Protein AF-A0AA92BHH7-F1 (afdb_monomer_lite)

pLDDT: mean 92.88, std 6.95, range [66.19, 98.38]

Structure (mmCIF, N/CA/C/O backbone):
data_AF-A0AA92BHH7-F1
#
_entry.id   AF-A0AA92BHH7-F1
#
loop_
_atom_site.group_PDB
_atom_site.id
_atom_site.type_symbol
_atom_site.label_atom_id
_atom_site.label_alt_id
_atom_site.label_comp_id
_atom_site.label_asym_id
_atom_site.label_entity_id
_atom_site.label_seq_id
_atom_site.pdbx_PDB_ins_code
_atom_site.Cartn_x
_atom_site.Cartn_y
_atom_site.Cartn_z
_atom_site.occupancy
_atom_site.B_iso_or_equiv
_atom_site.auth_seq_id
_atom_site.auth_comp_id
_atom_site.auth_asym_id
_atom_site.auth_atom_id
_atom_site.pdbx_PDB_model_num
ATOM 1 N N . PRO A 1 1 ? 44.926 0.965 6.644 1.00 66.19 1 PRO A N 1
ATOM 2 C CA . PRO A 1 1 ? 43.561 1.319 7.113 1.00 66.19 1 PRO A CA 1
ATOM 3 C C . PRO A 1 1 ? 42.561 0.205 6.761 1.00 66.19 1 PRO A C 1
ATOM 5 O O . PRO A 1 1 ? 42.552 -0.236 5.619 1.00 66.19 1 PRO A O 1
ATOM 8 N N . ASN A 1 2 ? 41.772 -0.275 7.729 1.00 71.25 2 ASN A N 1
ATOM 9 C CA . ASN A 1 2 ? 40.767 -1.331 7.536 1.00 71.25 2 ASN A CA 1
ATOM 10 C C . ASN A 1 2 ? 39.358 -0.734 7.740 1.00 71.25 2 ASN A C 1
ATOM 12 O O . ASN A 1 2 ? 38.860 -0.738 8.870 1.00 71.25 2 ASN A O 1
ATOM 16 N N . PRO A 1 3 ? 38.761 -0.102 6.712 1.00 77.62 3 PRO A N 1
ATOM 17 C CA . PRO A 1 3 ? 37.487 0.590 6.863 1.00 77.62 3 PRO A CA 1
ATOM 18 C C . PRO A 1 3 ? 36.362 -0.414 7.133 1.00 77.62 3 PRO A C 1
ATOM 20 O O . PRO A 1 3 ? 36.215 -1.409 6.426 1.00 77.62 3 PRO A O 1
ATOM 23 N N . ARG A 1 4 ? 35.550 -0.147 8.161 1.00 78.31 4 ARG A N 1
ATOM 24 C CA . ARG A 1 4 ? 34.331 -0.916 8.431 1.00 78.31 4 ARG A CA 1
ATOM 25 C C . ARG A 1 4 ? 33.158 -0.264 7.698 1.00 78.31 4 ARG A C 1
ATOM 27 O O . ARG A 1 4 ? 33.001 0.950 7.816 1.00 78.31 4 ARG A O 1
ATOM 34 N N . PRO A 1 5 ? 32.337 -1.027 6.963 1.00 72.31 5 PRO A N 1
ATOM 35 C CA . PRO A 1 5 ? 31.185 -0.466 6.271 1.00 72.31 5 PRO A CA 1
ATOM 36 C C . PRO A 1 5 ? 30.195 0.136 7.278 1.00 72.31 5 PRO A C 1
ATOM 38 O O . PRO A 1 5 ? 29.743 -0.542 8.196 1.00 72.31 5 PRO A O 1
ATOM 41 N N . THR A 1 6 ? 29.839 1.406 7.085 1.00 78.38 6 THR A N 1
ATOM 42 C CA . THR A 1 6 ? 28.863 2.153 7.897 1.00 78.38 6 THR A CA 1
ATOM 43 C C . THR A 1 6 ? 27.536 2.312 7.156 1.00 78.38 6 THR A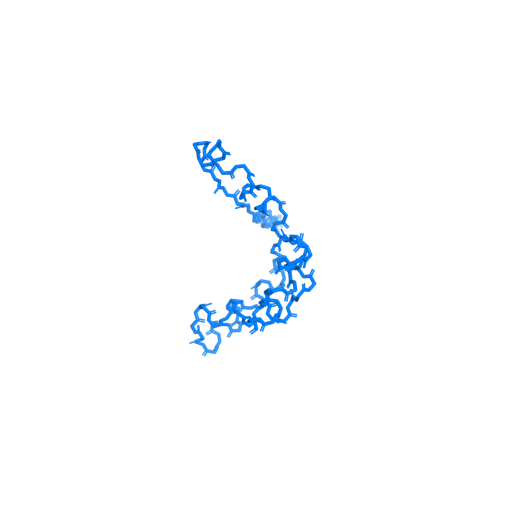 C 1
ATOM 45 O O . THR A 1 6 ? 26.974 3.408 7.119 1.00 78.38 6 THR A O 1
ATOM 48 N N . ARG A 1 7 ? 27.037 1.258 6.491 1.00 76.19 7 ARG A N 1
ATOM 49 C CA . ARG A 1 7 ? 25.743 1.388 5.804 1.00 76.19 7 ARG A CA 1
ATOM 50 C C . ARG A 1 7 ? 24.625 1.560 6.830 1.00 76.19 7 ARG A C 1
ATOM 52 O O . ARG A 1 7 ? 24.631 0.908 7.874 1.00 76.19 7 ARG A O 1
ATOM 59 N N . SER A 1 8 ? 23.648 2.392 6.494 1.00 76.94 8 SER A N 1
ATOM 60 C CA . SER A 1 8 ? 22.383 2.462 7.220 1.00 76.94 8 SER A CA 1
ATOM 61 C C . SER A 1 8 ? 21.715 1.087 7.265 1.00 76.94 8 SER A C 1
ATOM 63 O O . SER A 1 8 ? 21.837 0.297 6.322 1.00 76.94 8 SER A O 1
ATOM 65 N N . LEU A 1 9 ? 20.999 0.812 8.357 1.00 79.69 9 LEU A N 1
ATOM 66 C CA . LEU A 1 9 ? 20.180 -0.392 8.492 1.00 79.69 9 LEU A CA 1
ATOM 67 C C . LEU A 1 9 ? 19.191 -0.521 7.324 1.00 79.69 9 LEU A C 1
ATOM 69 O O . LEU A 1 9 ? 18.871 0.460 6.651 1.00 79.69 9 LEU A O 1
ATOM 73 N N . ALA A 1 10 ? 18.703 -1.743 7.099 1.00 80.75 10 ALA A N 1
ATOM 74 C CA . ALA A 1 10 ? 17.660 -1.985 6.112 1.00 80.75 10 ALA A CA 1
ATOM 75 C C . ALA A 1 10 ? 16.451 -1.073 6.376 1.00 80.75 10 ALA A C 1
ATOM 77 O O . ALA A 1 10 ? 15.996 -0.941 7.515 1.00 80.75 10 ALA A O 1
ATOM 78 N N . SER A 1 11 ? 15.948 -0.438 5.318 1.00 80.62 11 SER A N 1
ATOM 79 C CA . SER A 1 11 ? 14.805 0.462 5.407 1.00 80.62 11 SER A CA 1
ATOM 80 C C . SER A 1 11 ? 13.564 -0.300 5.861 1.00 80.62 11 SER A C 1
ATOM 82 O O . SER A 1 11 ? 13.195 -1.309 5.261 1.00 80.62 11 SER A O 1
ATOM 84 N N . LYS A 1 12 ? 12.903 0.213 6.900 1.00 82.62 12 LYS A N 1
ATOM 85 C CA . LYS A 1 12 ? 11.586 -0.244 7.337 1.00 82.62 12 LYS A CA 1
ATOM 86 C C . LYS A 1 12 ? 10.567 0.840 7.021 1.00 82.62 12 LYS A C 1
ATOM 88 O O . LYS A 1 12 ? 10.679 1.950 7.535 1.00 82.62 12 LYS A O 1
ATOM 93 N N . LEU A 1 13 ? 9.577 0.511 6.196 1.00 87.94 13 LEU A N 1
ATOM 94 C CA . LEU A 1 13 ? 8.424 1.376 5.982 1.00 87.94 13 LEU A CA 1
ATOM 95 C C . LEU A 1 13 ? 7.413 1.157 7.112 1.00 87.94 13 LEU A C 1
ATOM 97 O O . LEU A 1 13 ? 7.247 0.045 7.613 1.00 87.94 13 LEU A O 1
ATOM 101 N N . SER A 1 14 ? 6.784 2.225 7.585 1.00 91.31 14 SER A N 1
ATOM 102 C CA . SER A 1 14 ? 5.772 2.158 8.639 1.00 91.31 14 SER A CA 1
ATOM 103 C C . SER A 1 14 ? 4.692 3.191 8.372 1.00 91.31 14 SER A C 1
ATOM 105 O O . SER A 1 14 ? 4.993 4.305 7.945 1.00 91.31 14 SER A O 1
ATOM 107 N N . ILE A 1 15 ? 3.440 2.818 8.630 1.00 94.81 15 ILE A N 1
ATOM 108 C CA . ILE A 1 15 ? 2.299 3.728 8.547 1.00 94.81 15 ILE A CA 1
ATOM 109 C C . ILE A 1 15 ? 2.046 4.282 9.947 1.00 94.81 15 ILE A C 1
ATOM 111 O O . ILE A 1 15 ? 1.817 3.527 10.890 1.00 94.81 15 ILE A O 1
ATOM 115 N N . GLY A 1 16 ? 2.119 5.605 10.079 1.00 95.88 16 GLY A N 1
ATOM 116 C CA . GLY A 1 16 ? 1.796 6.314 11.312 1.00 95.88 16 GLY A CA 1
ATOM 117 C C . GLY A 1 16 ? 0.389 6.900 11.251 1.00 95.88 16 GLY A C 1
ATOM 118 O O . GLY A 1 16 ? 0.038 7.560 10.276 1.00 95.88 16 GLY A O 1
ATOM 119 N N . VAL A 1 17 ? -0.396 6.696 12.308 1.00 96.69 17 VAL A 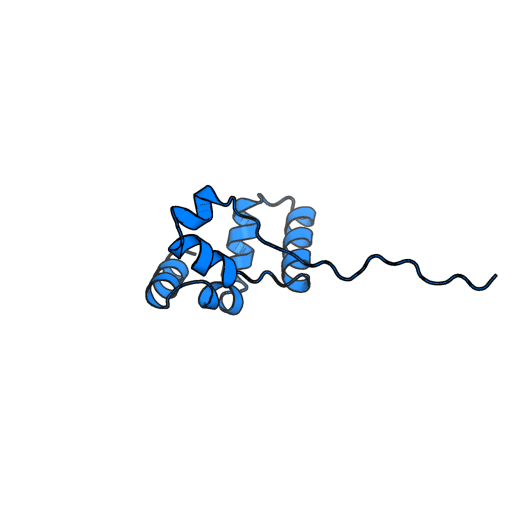N 1
ATOM 120 C CA . VAL A 1 17 ? -1.699 7.347 12.512 1.00 96.69 17 VAL A CA 1
ATOM 121 C C . VAL A 1 17 ? -1.711 8.059 13.862 1.00 96.69 17 VAL A C 1
ATOM 123 O O . VAL A 1 17 ? -0.998 7.664 14.784 1.00 96.69 17 VAL A O 1
ATOM 126 N N . SER A 1 18 ? -2.503 9.124 13.991 1.00 97.94 18 SER A N 1
ATOM 127 C CA . SER A 1 18 ? -2.663 9.814 15.273 1.00 97.94 18 SER A CA 1
ATOM 128 C C . SER A 1 18 ? -3.551 9.008 16.226 1.00 97.94 18 SER A C 1
ATOM 130 O O . SER A 1 18 ? -4.447 8.281 15.791 1.00 97.94 18 SER A O 1
ATOM 132 N N . THR A 1 19 ? -3.353 9.171 17.537 1.00 97.81 19 THR A N 1
ATOM 133 C CA . THR A 1 19 ? -4.190 8.507 18.551 1.00 97.81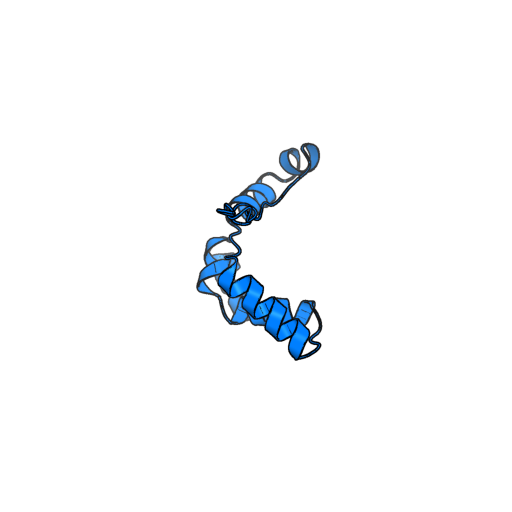 19 THR A CA 1
ATOM 134 C C . THR A 1 19 ? -5.688 8.792 18.366 1.00 97.81 19 THR A C 1
ATOM 136 O O . THR A 1 19 ? -6.461 7.833 18.382 1.00 97.81 19 THR A O 1
ATOM 139 N N . PRO A 1 20 ? -6.133 10.046 18.113 1.00 98.31 20 PRO A N 1
ATOM 140 C CA . PRO A 1 20 ? -7.547 10.309 17.848 1.00 98.31 20 PRO A CA 1
ATOM 141 C C . PRO A 1 20 ? -8.065 9.590 16.597 1.00 98.31 20 PRO A C 1
ATOM 143 O O . PRO A 1 20 ? -9.173 9.062 16.609 1.00 98.31 20 PRO A O 1
ATOM 146 N N . PHE A 1 21 ? -7.257 9.508 15.531 1.00 98.00 21 PHE A N 1
ATOM 147 C CA . PHE A 1 21 ? -7.641 8.804 14.305 1.00 98.00 21 PHE A CA 1
ATOM 148 C C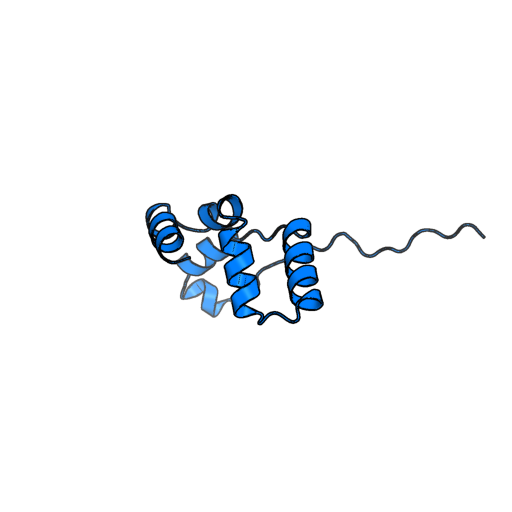 . PHE A 1 21 ? -7.861 7.313 14.565 1.00 98.00 21 PHE A C 1
ATOM 150 O O . PHE A 1 21 ? -8.859 6.752 14.119 1.00 98.00 21 PHE A O 1
ATOM 157 N N . GLN A 1 22 ? -6.962 6.679 15.320 1.00 97.31 22 GLN A N 1
ATOM 158 C CA . GLN A 1 22 ? -7.104 5.272 15.683 1.00 97.31 22 GLN A CA 1
ATOM 159 C C . GLN A 1 22 ? -8.368 5.009 16.504 1.00 97.31 22 GLN A C 1
ATOM 161 O O . GLN A 1 22 ? -9.052 4.018 16.261 1.00 97.31 22 GLN A O 1
ATOM 166 N N . GLN A 1 23 ? -8.682 5.885 17.461 1.00 97.62 23 GLN A N 1
ATOM 167 C CA . GLN A 1 23 ? -9.882 5.758 18.291 1.00 97.62 23 GLN A CA 1
ATOM 168 C C . GLN A 1 23 ? -11.165 5.927 17.474 1.00 97.62 23 GLN A C 1
ATOM 170 O O . GLN A 1 23 ? -12.144 5.225 17.716 1.00 97.62 23 GLN A O 1
ATOM 175 N N . GLN A 1 24 ? -11.159 6.847 16.508 1.00 98.38 24 GLN A N 1
ATOM 176 C CA . GLN A 1 24 ? -12.335 7.165 15.706 1.00 98.38 24 GLN A CA 1
ATOM 177 C C . GLN A 1 24 ? -12.560 6.183 14.547 1.00 98.38 24 GLN A C 1
ATOM 179 O O . GLN A 1 24 ? -13.705 5.931 14.176 1.00 98.38 24 GLN A O 1
ATOM 184 N N . TYR A 1 25 ? -11.489 5.621 13.978 1.00 97.88 25 TYR A N 1
ATOM 185 C CA . TYR A 1 25 ? -11.546 4.774 12.783 1.00 97.88 25 TYR A CA 1
ATOM 186 C C . TYR A 1 25 ? -10.742 3.470 12.937 1.00 97.88 25 TYR A C 1
ATOM 188 O O . TYR A 1 25 ? -9.837 3.203 12.137 1.00 97.88 25 TYR A O 1
ATOM 196 N N . PRO A 1 26 ? -11.058 2.621 13.933 1.00 96.44 26 PRO A N 1
ATOM 197 C CA . PRO A 1 26 ? -10.319 1.381 14.179 1.00 96.44 26 PRO A CA 1
ATOM 198 C C . PRO A 1 26 ? -10.305 0.433 12.967 1.00 96.44 26 PRO A C 1
ATOM 200 O O . PRO A 1 26 ? -9.303 -0.231 12.721 1.00 96.44 26 PRO A O 1
ATOM 203 N N . GLN A 1 27 ? -11.362 0.427 12.154 1.00 94.62 27 GLN A N 1
ATOM 204 C CA . GLN A 1 27 ? -11.456 -0.361 10.922 1.00 94.62 27 GLN A CA 1
ATOM 205 C C . GLN A 1 27 ? -10.456 0.080 9.841 1.00 94.62 27 GLN A C 1
ATOM 207 O O . GLN A 1 27 ? -9.948 -0.747 9.087 1.00 94.62 27 GLN A O 1
ATOM 212 N N . LEU A 1 28 ? -10.138 1.379 9.767 1.00 95.62 28 LEU A N 1
ATOM 213 C CA . LEU A 1 28 ? -9.121 1.882 8.838 1.00 95.62 28 LEU A CA 1
ATOM 214 C C . LEU A 1 28 ? -7.718 1.564 9.348 1.00 95.62 28 LEU A C 1
ATOM 216 O O . LEU A 1 28 ? -6.826 1.265 8.558 1.00 95.62 28 LEU A O 1
ATOM 220 N N . VAL A 1 29 ? -7.529 1.576 10.668 1.00 96.94 29 VAL A N 1
ATOM 221 C CA . VAL A 1 29 ? -6.279 1.112 11.272 1.00 96.94 29 VAL A CA 1
ATOM 222 C C . VAL A 1 29 ? -6.063 -0.371 10.996 1.00 96.94 29 VAL A C 1
ATOM 224 O O . VAL A 1 29 ? -4.960 -0.737 10.605 1.00 96.94 29 VAL A O 1
ATOM 227 N N . GLU A 1 30 ? -7.096 -1.211 11.098 1.00 95.12 30 GLU A N 1
ATOM 228 C CA . GLU A 1 30 ? -6.992 -2.629 10.733 1.00 95.12 30 GLU A CA 1
ATOM 229 C C . GLU A 1 30 ? -6.513 -2.803 9.285 1.00 95.12 30 GLU A C 1
ATOM 231 O O . GLU A 1 30 ? -5.581 -3.565 9.029 1.00 95.12 30 GLU A O 1
ATOM 236 N N . PHE A 1 31 ? -7.078 -2.045 8.343 1.00 96.12 31 PHE A N 1
ATOM 237 C CA . PHE A 1 31 ? -6.586 -2.013 6.966 1.00 96.12 31 PHE A CA 1
ATOM 238 C C . PHE A 1 31 ? -5.097 -1.634 6.898 1.00 96.12 31 PHE A C 1
ATOM 240 O O . PHE A 1 31 ? -4.306 -2.374 6.315 1.00 96.12 31 PHE A O 1
ATOM 247 N N . PHE A 1 32 ? -4.680 -0.539 7.545 1.00 96.44 32 PHE A N 1
ATOM 248 C CA . PHE A 1 32 ? -3.278 -0.106 7.529 1.00 96.44 32 PHE A CA 1
ATOM 249 C C . PHE A 1 32 ? -2.316 -1.133 8.130 1.00 96.44 32 PHE A C 1
ATOM 251 O O . PHE A 1 32 ? -1.181 -1.220 7.673 1.00 96.44 32 PHE A O 1
ATOM 258 N N . THR A 1 33 ? -2.748 -1.943 9.102 1.00 95.12 33 THR A N 1
ATOM 259 C CA . THR A 1 33 ? -1.902 -3.022 9.643 1.00 95.12 33 THR A CA 1
ATOM 260 C C . THR A 1 33 ? -1.642 -4.154 8.650 1.00 95.12 33 THR A C 1
ATOM 262 O O . THR A 1 33 ? -0.684 -4.901 8.832 1.00 95.12 33 THR A O 1
ATOM 265 N N . LYS A 1 34 ? -2.471 -4.283 7.606 1.00 95.69 34 LYS A N 1
ATOM 266 C CA . LYS A 1 34 ? -2.319 -5.285 6.542 1.00 95.69 34 LYS A CA 1
ATOM 267 C C . LYS A 1 34 ? -1.539 -4.761 5.338 1.00 95.69 34 LYS A C 1
ATOM 269 O O . LYS A 1 34 ? -1.110 -5.568 4.521 1.0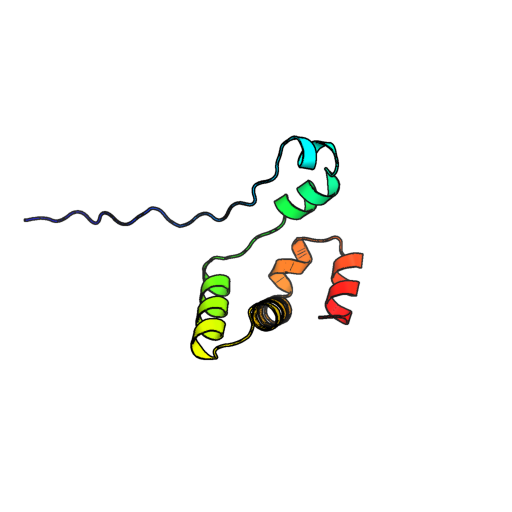0 95.69 34 LYS A O 1
ATOM 274 N N . VAL A 1 35 ? -1.371 -3.441 5.208 1.00 95.81 35 VAL A N 1
ATOM 275 C CA . VAL A 1 35 ? -0.635 -2.843 4.088 1.00 95.81 35 VAL A CA 1
ATOM 276 C C . VAL A 1 35 ? 0.840 -3.216 4.184 1.00 95.81 35 VAL A C 1
ATOM 278 O O . VAL A 1 35 ? 1.526 -2.847 5.136 1.00 95.81 35 VAL A O 1
ATOM 281 N N . ASP A 1 36 ? 1.327 -3.889 3.148 1.00 92.81 36 ASP A N 1
ATOM 282 C CA . ASP A 1 36 ? 2.738 -4.203 2.961 1.00 92.81 36 ASP A CA 1
ATOM 283 C C . ASP A 1 36 ? 3.202 -3.706 1.593 1.00 92.81 36 ASP A C 1
ATOM 285 O O . ASP A 1 36 ? 2.609 -4.030 0.567 1.00 92.81 36 ASP A O 1
ATOM 289 N N . LEU A 1 37 ? 4.269 -2.909 1.577 1.00 92.62 37 LEU A N 1
ATOM 290 C CA . LEU A 1 37 ? 4.878 -2.380 0.357 1.00 92.62 37 LEU A CA 1
ATOM 291 C C . LEU A 1 37 ? 6.333 -2.850 0.298 1.00 92.62 37 LEU A C 1
ATOM 293 O O . LEU A 1 37 ? 7.229 -2.158 0.799 1.00 92.62 37 LEU A O 1
ATOM 297 N N . PRO A 1 38 ? 6.590 -4.022 -0.309 1.00 92.44 38 PRO A N 1
ATOM 298 C CA . PRO A 1 38 ? 7.931 -4.564 -0.420 1.00 92.44 38 PRO A CA 1
ATOM 299 C C . PRO A 1 38 ? 8.864 -3.595 -1.153 1.00 92.44 38 PRO A C 1
ATOM 301 O O . PRO A 1 38 ? 8.585 -3.144 -2.265 1.00 92.44 38 PRO A O 1
ATOM 304 N N . ILE A 1 39 ? 10.010 -3.304 -0.532 1.00 91.00 39 ILE A N 1
ATOM 305 C CA . ILE A 1 39 ? 10.958 -2.279 -1.000 1.00 91.00 39 ILE A CA 1
ATOM 306 C C . ILE A 1 39 ? 11.450 -2.538 -2.432 1.00 91.00 39 ILE A C 1
ATOM 308 O O . ILE A 1 39 ? 11.653 -1.587 -3.178 1.00 91.00 39 ILE A O 1
ATOM 312 N N . GLY A 1 40 ? 11.630 -3.802 -2.835 1.00 92.19 40 GLY A N 1
ATOM 313 C CA . GLY A 1 40 ? 12.081 -4.158 -4.187 1.00 92.19 40 GLY A CA 1
ATOM 314 C C . GLY A 1 40 ? 11.107 -3.690 -5.280 1.00 92.19 40 GLY A C 1
ATOM 315 O O . GLY A 1 40 ? 11.456 -2.778 -6.033 1.00 92.19 40 GLY A O 1
ATOM 316 N N . PRO A 1 41 ? 9.887 -4.257 -5.342 1.00 94.06 41 PRO A N 1
ATOM 317 C CA . PRO A 1 41 ? 8.830 -3.812 -6.252 1.00 94.06 41 PRO A CA 1
ATOM 318 C C . PRO A 1 41 ? 8.543 -2.308 -6.174 1.00 94.06 41 PRO A C 1
ATOM 320 O O . PRO A 1 41 ? 8.416 -1.650 -7.205 1.00 94.06 41 PRO A O 1
ATOM 323 N N . LEU A 1 42 ? 8.506 -1.737 -4.963 1.00 94.69 42 LEU A N 1
ATOM 324 C CA . LEU A 1 42 ? 8.270 -0.305 -4.781 1.00 94.69 42 LEU A CA 1
ATOM 325 C C . LEU A 1 42 ? 9.364 0.543 -5.446 1.00 94.69 42 LEU A C 1
ATOM 327 O O . LEU A 1 42 ? 9.058 1.470 -6.193 1.00 94.69 42 LEU A O 1
ATOM 331 N N . ASN A 1 43 ? 10.638 0.218 -5.219 1.00 94.38 43 ASN A N 1
ATOM 332 C CA . ASN A 1 43 ? 11.752 0.944 -5.828 1.00 94.38 43 ASN A CA 1
ATOM 333 C C . ASN A 1 43 ? 11.762 0.803 -7.351 1.00 94.38 43 ASN A C 1
ATOM 335 O O . ASN A 1 43 ? 12.085 1.766 -8.041 1.00 94.38 43 ASN A O 1
ATOM 339 N N . GLN A 1 44 ? 11.388 -0.365 -7.880 1.00 95.56 44 GLN A N 1
ATOM 340 C CA . GLN A 1 44 ? 11.256 -0.559 -9.322 1.00 95.56 44 GLN A CA 1
ATOM 341 C C . GLN A 1 44 ? 10.168 0.350 -9.908 1.00 95.56 44 GLN A C 1
ATOM 343 O O . GLN A 1 44 ? 10.414 1.015 -10.913 1.00 95.56 44 GLN A O 1
ATOM 348 N N . ALA A 1 45 ? 9.002 0.436 -9.266 1.00 96.06 45 ALA A N 1
ATOM 349 C CA . ALA A 1 45 ? 7.928 1.324 -9.706 1.00 96.06 45 ALA A CA 1
ATOM 350 C C . ALA A 1 45 ? 8.340 2.806 -9.651 1.00 96.06 45 ALA A C 1
ATOM 352 O O . ALA A 1 45 ? 8.069 3.558 -10.586 1.00 96.06 45 ALA A O 1
ATOM 353 N N . LEU A 1 46 ? 9.048 3.224 -8.596 1.00 96.38 46 LEU A N 1
ATOM 354 C CA . LEU A 1 46 ? 9.575 4.588 -8.469 1.00 96.38 46 LEU A CA 1
ATOM 355 C C . LEU A 1 46 ? 10.634 4.905 -9.534 1.00 96.38 46 LEU A C 1
ATOM 357 O O . LEU A 1 46 ? 10.631 6.003 -10.090 1.00 96.38 46 LEU A O 1
ATOM 361 N N . ALA A 1 47 ? 11.512 3.950 -9.848 1.00 96.81 47 ALA A N 1
ATOM 362 C CA . ALA A 1 47 ? 12.504 4.100 -10.908 1.00 96.81 47 ALA A CA 1
ATOM 363 C C . ALA A 1 47 ? 11.833 4.255 -12.280 1.00 96.81 47 ALA A C 1
ATOM 365 O O . ALA A 1 47 ? 12.146 5.195 -13.004 1.00 96.81 47 ALA A O 1
ATOM 366 N N . GLN A 1 48 ? 10.850 3.404 -12.595 1.00 96.12 48 GLN A N 1
ATOM 367 C CA . GLN A 1 48 ? 10.076 3.493 -13.838 1.00 96.12 48 GLN A CA 1
ATOM 368 C C . GLN A 1 48 ? 9.303 4.811 -13.947 1.00 96.12 48 GLN A C 1
ATOM 370 O O . GLN A 1 48 ? 9.242 5.398 -15.025 1.00 96.12 48 GLN A O 1
ATOM 375 N N . MET A 1 49 ? 8.722 5.292 -12.844 1.00 97.62 49 MET A N 1
ATOM 376 C CA . MET A 1 49 ? 8.059 6.596 -12.797 1.00 97.62 49 MET A CA 1
ATOM 377 C C . MET A 1 49 ? 9.042 7.726 -13.115 1.00 97.62 49 MET A C 1
ATOM 379 O O . MET A 1 49 ? 8.727 8.596 -13.923 1.00 97.62 49 MET A O 1
ATOM 383 N N . SER A 1 50 ? 10.233 7.698 -12.509 1.00 97.38 50 SER A N 1
ATOM 384 C CA . SER A 1 50 ? 11.267 8.709 -12.736 1.00 97.38 50 SER A CA 1
ATOM 385 C C . SER A 1 50 ? 11.812 8.681 -14.162 1.00 97.38 50 SER A C 1
ATOM 387 O O . SER A 1 50 ? 12.017 9.739 -14.744 1.00 97.38 50 SER A O 1
ATOM 389 N N . GLU A 1 51 ? 12.067 7.499 -14.721 1.00 97.50 51 GLU A N 1
ATOM 390 C CA . GLU A 1 51 ? 12.621 7.342 -16.070 1.00 97.50 51 GLU A CA 1
ATOM 391 C C . GLU A 1 51 ? 11.629 7.818 -17.138 1.00 97.50 51 GLU A C 1
ATOM 393 O O . GLU A 1 51 ? 11.979 8.579 -18.041 1.00 97.50 51 GLU A O 1
ATOM 398 N N . ASN A 1 52 ? 10.358 7.452 -16.977 1.00 96.88 52 ASN A N 1
ATOM 399 C CA . ASN A 1 52 ? 9.304 7.786 -17.932 1.00 96.88 52 ASN A CA 1
ATOM 400 C C . ASN A 1 52 ? 8.656 9.154 -17.682 1.00 96.88 52 ASN A C 1
ATOM 402 O O . ASN A 1 52 ? 7.791 9.556 -18.457 1.00 96.88 52 ASN A O 1
ATOM 406 N N . HIS A 1 53 ? 9.051 9.862 -16.617 1.00 96.62 53 HIS A N 1
ATOM 407 C CA . HIS A 1 53 ? 8.404 11.098 -16.158 1.00 96.62 53 HIS A CA 1
ATOM 408 C C . HIS A 1 53 ? 6.884 10.930 -15.994 1.00 96.62 53 HIS A C 1
ATOM 410 O O . HIS A 1 53 ? 6.096 11.822 -16.309 1.00 96.62 53 HIS A O 1
ATOM 416 N N . SER A 1 54 ? 6.471 9.750 -15.527 1.00 96.00 54 SER A N 1
ATOM 417 C CA . SER A 1 54 ? 5.065 9.404 -15.362 1.00 96.00 54 SER A CA 1
ATOM 418 C C . SER A 1 54 ? 4.456 10.159 -14.188 1.00 96.00 54 SER A C 1
ATOM 420 O O . SER A 1 54 ? 5.078 10.312 -13.135 1.00 96.00 54 SER A O 1
ATOM 422 N N . GLU A 1 55 ? 3.186 10.532 -14.322 1.00 97.25 55 GLU A N 1
ATOM 423 C CA . GLU A 1 55 ? 2.429 11.092 -13.208 1.00 97.25 55 GLU A CA 1
ATOM 424 C C . GLU A 1 55 ? 2.377 10.097 -12.029 1.00 97.25 55 GLU A C 1
ATOM 426 O O . GLU A 1 55 ? 2.149 8.892 -12.233 1.00 97.25 55 GLU A O 1
ATOM 431 N N . PRO A 1 56 ? 2.536 10.561 -10.772 1.00 95.38 56 PRO A N 1
ATOM 432 C CA . PRO A 1 56 ? 2.543 9.677 -9.606 1.00 95.38 56 PRO A CA 1
ATOM 433 C C . PRO A 1 56 ? 1.286 8.816 -9.487 1.00 95.38 56 PRO A C 1
ATOM 435 O O . PRO A 1 56 ? 1.352 7.646 -9.108 1.00 95.38 56 PRO A O 1
ATOM 438 N N . ARG A 1 57 ? 0.125 9.374 -9.850 1.00 95.81 57 ARG A N 1
ATOM 439 C CA . ARG A 1 57 ? -1.157 8.667 -9.769 1.00 95.81 57 ARG A CA 1
ATOM 440 C C . ARG A 1 57 ? -1.259 7.527 -10.779 1.00 95.81 57 ARG A C 1
ATOM 442 O O . ARG A 1 57 ? -1.779 6.464 -10.440 1.00 95.81 57 ARG A O 1
ATOM 449 N N . ASP A 1 58 ? -0.754 7.726 -11.991 1.00 96.31 58 ASP A N 1
ATOM 450 C CA . ASP A 1 58 ? -0.745 6.675 -13.006 1.00 96.31 58 ASP A CA 1
ATOM 451 C C . ASP A 1 58 ? 0.258 5.577 -12.664 1.00 96.31 58 ASP A C 1
ATOM 453 O O . ASP A 1 58 ? -0.065 4.397 -12.799 1.00 96.31 58 ASP A O 1
ATOM 457 N N . SER A 1 59 ? 1.414 5.947 -12.112 1.00 96.50 59 SER A N 1
ATOM 458 C CA . SER A 1 59 ? 2.424 4.994 -11.638 1.00 96.50 59 SER A CA 1
ATOM 459 C C . SER A 1 59 ? 1.908 4.143 -10.476 1.00 96.50 59 SER A C 1
ATOM 461 O O . SER A 1 59 ? 2.067 2.924 -10.486 1.00 96.50 59 SER A O 1
ATOM 463 N N . ALA A 1 60 ? 1.204 4.748 -9.514 1.00 95.88 60 ALA A N 1
ATOM 464 C CA . ALA A 1 60 ? 0.558 4.016 -8.426 1.00 95.88 60 ALA A CA 1
ATOM 465 C C . ALA A 1 60 ? -0.501 3.032 -8.949 1.00 95.88 60 ALA A C 1
ATOM 467 O O . ALA A 1 60 ? -0.555 1.881 -8.517 1.00 95.88 60 ALA A O 1
ATOM 468 N N . ARG A 1 61 ? -1.323 3.449 -9.920 1.00 95.75 61 ARG A N 1
ATOM 469 C CA . ARG A 1 61 ? -2.323 2.567 -10.536 1.00 95.75 61 ARG A CA 1
ATOM 470 C C . ARG A 1 61 ? -1.672 1.426 -11.319 1.00 95.75 61 ARG A C 1
ATOM 472 O O . ARG A 1 61 ? -2.142 0.295 -11.235 1.00 95.75 61 ARG A O 1
ATOM 479 N N . ALA A 1 62 ? -0.592 1.698 -12.048 1.00 95.88 62 ALA A N 1
ATOM 480 C CA . ALA A 1 62 ? 0.183 0.672 -12.738 1.00 95.88 62 ALA A CA 1
ATOM 481 C C . ALA A 1 62 ? 0.779 -0.343 -11.750 1.00 95.88 62 ALA A C 1
ATOM 483 O O . ALA A 1 62 ? 0.620 -1.542 -11.961 1.00 95.88 62 ALA A O 1
ATOM 484 N N . PHE A 1 63 ? 1.366 0.122 -10.643 1.00 96.75 63 PHE A N 1
ATOM 485 C CA . PHE A 1 63 ? 1.893 -0.736 -9.580 1.00 96.75 63 PHE A CA 1
ATOM 486 C C . PHE A 1 63 ? 0.817 -1.666 -9.005 1.00 96.75 63 PHE A C 1
ATOM 488 O O . PHE A 1 63 ? 1.019 -2.875 -8.934 1.00 96.75 63 PHE A O 1
ATOM 495 N N . LEU A 1 64 ? -0.362 -1.132 -8.665 1.00 96.12 64 LEU A N 1
ATOM 496 C CA . LEU A 1 64 ? -1.466 -1.947 -8.148 1.00 96.12 64 LEU A CA 1
ATOM 497 C C . LEU A 1 64 ? -1.949 -2.984 -9.175 1.00 96.12 64 LEU A C 1
ATOM 499 O O . LEU A 1 64 ? -2.209 -4.128 -8.811 1.00 96.12 64 LEU A O 1
ATOM 503 N N . ARG A 1 65 ? -2.027 -2.635 -10.465 1.00 95.69 65 ARG A N 1
ATOM 504 C CA . ARG A 1 65 ? -2.392 -3.598 -11.522 1.00 95.69 65 ARG A CA 1
ATOM 505 C C . ARG A 1 65 ? -1.351 -4.699 -11.717 1.00 95.69 65 ARG A C 1
ATOM 507 O O . ARG A 1 65 ? -1.719 -5.828 -12.016 1.00 95.69 65 ARG A O 1
ATOM 514 N N . GLN A 1 66 ? -0.069 -4.370 -11.579 1.00 95.94 66 GLN A N 1
ATOM 515 C CA . GLN A 1 66 ? 1.037 -5.319 -11.740 1.00 95.94 66 GLN A CA 1
ATOM 516 C C . GLN A 1 66 ? 1.181 -6.266 -10.543 1.00 95.94 66 GLN A C 1
ATOM 518 O O . GLN A 1 66 ? 1.673 -7.378 -10.714 1.00 95.94 66 GLN A O 1
ATOM 523 N N . HIS A 1 67 ? 0.728 -5.844 -9.360 1.00 96.25 67 HIS A N 1
ATOM 524 C CA . HIS A 1 67 ? 0.888 -6.582 -8.107 1.00 96.25 67 HIS A CA 1
ATOM 525 C C . HIS A 1 67 ? -0.442 -6.834 -7.372 1.00 96.25 67 HIS A C 1
ATOM 527 O O . HIS A 1 67 ? -0.612 -6.400 -6.226 1.00 96.25 67 HIS A O 1
ATOM 533 N N . PRO A 1 68 ? -1.416 -7.524 -8.000 1.00 95.94 68 PRO A N 1
ATOM 534 C CA . PRO A 1 68 ? -2.681 -7.862 -7.350 1.00 95.94 68 PRO A CA 1
ATOM 535 C C . PRO A 1 68 ? -2.502 -8.799 -6.155 1.00 95.94 68 PRO A C 1
ATOM 537 O O . PRO A 1 68 ? -3.287 -8.756 -5.213 1.00 95.94 68 PRO A O 1
ATOM 540 N N . ASP A 1 69 ? -1.465 -9.626 -6.161 1.00 94.38 69 ASP A N 1
ATOM 541 C CA . ASP A 1 69 ? -1.087 -10.499 -5.054 1.00 94.38 69 ASP A CA 1
ATOM 542 C C . ASP A 1 69 ? -0.777 -9.724 -3.766 1.00 94.38 69 ASP A C 1
ATOM 544 O O . ASP A 1 69 ? -1.118 -10.196 -2.682 1.00 94.38 69 ASP A O 1
ATOM 548 N N . LEU A 1 70 ? -0.214 -8.514 -3.875 1.00 94.06 70 LEU A N 1
ATOM 549 C CA . LEU A 1 70 ? 0.100 -7.684 -2.714 1.00 94.06 70 LEU A CA 1
ATOM 550 C C . LEU A 1 70 ? -1.165 -7.097 -2.086 1.00 94.06 70 LEU A C 1
ATOM 552 O O . LEU A 1 70 ? -1.466 -7.352 -0.921 1.00 94.06 70 LEU A O 1
ATOM 556 N N . TRP A 1 71 ? -1.922 -6.306 -2.848 1.00 95.56 71 TRP A N 1
ATOM 557 C CA . TRP A 1 71 ? -2.975 -5.477 -2.258 1.00 95.56 71 TRP A CA 1
ATOM 558 C C . TRP A 1 71 ? -4.273 -6.222 -1.971 1.00 95.56 71 TRP A C 1
ATOM 560 O O . TRP A 1 71 ? -5.052 -5.783 -1.121 1.00 95.56 71 TRP A O 1
ATOM 570 N N . ARG A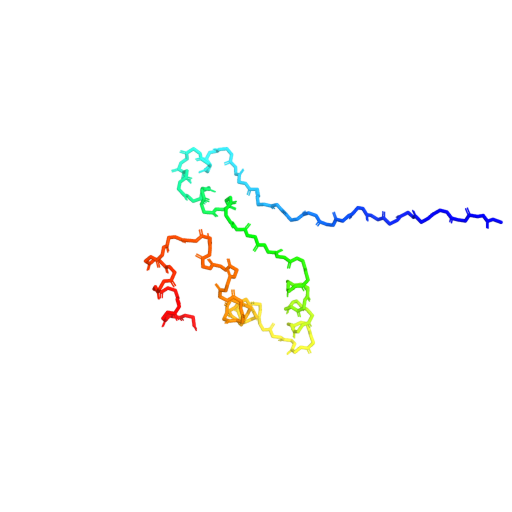 1 72 ? -4.509 -7.375 -2.607 1.00 96.81 72 ARG A N 1
ATOM 571 C CA . ARG A 1 72 ? -5.689 -8.197 -2.303 1.00 96.81 72 ARG A CA 1
ATOM 572 C C . ARG A 1 72 ? -5.677 -8.720 -0.867 1.00 96.81 72 ARG A C 1
ATOM 574 O O . ARG A 1 72 ? -6.748 -8.933 -0.315 1.00 96.81 72 ARG A O 1
ATOM 581 N N . ALA A 1 73 ? -4.505 -8.873 -0.247 1.00 95.00 73 ALA A N 1
ATOM 582 C CA . ALA A 1 73 ? -4.386 -9.251 1.162 1.00 95.00 73 ALA A CA 1
ATOM 583 C C . ALA A 1 73 ? -4.706 -8.098 2.135 1.00 95.00 73 ALA A C 1
ATOM 585 O O . ALA A 1 73 ? -4.952 -8.339 3.318 1.00 95.00 73 ALA A O 1
ATOM 586 N N . TRP A 1 74 ? -4.708 -6.846 1.663 1.00 95.69 74 TRP A N 1
ATOM 587 C CA . TRP A 1 74 ? -4.923 -5.680 2.526 1.00 95.69 74 TRP A CA 1
ATOM 588 C C . TRP A 1 74 ? -6.400 -5.477 2.861 1.00 95.69 74 TRP A C 1
ATOM 590 O O . TRP A 1 74 ? -6.736 -4.921 3.906 1.00 95.69 74 TRP A O 1
ATOM 600 N N . VAL A 1 75 ? -7.289 -5.928 1.978 1.00 95.56 75 VAL A N 1
ATOM 601 C CA . VAL A 1 75 ? -8.729 -5.665 2.034 1.00 95.56 75 VAL A CA 1
ATOM 602 C C . VAL A 1 75 ? -9.539 -6.964 2.122 1.00 95.56 75 VAL A C 1
ATOM 604 O O . VAL A 1 75 ? -9.045 -8.028 1.752 1.00 95.56 75 VAL A O 1
ATOM 607 N N . PRO A 1 76 ? -10.798 -6.909 2.591 1.00 95.75 76 PRO A N 1
ATOM 608 C CA . PRO A 1 76 ? -11.720 -8.038 2.489 1.00 95.75 76 PRO A CA 1
ATOM 609 C C . PRO A 1 76 ? -11.922 -8.502 1.039 1.00 95.75 76 PRO A C 1
ATOM 611 O O . PRO A 1 76 ? -11.819 -7.707 0.104 1.00 95.75 76 PRO A O 1
ATOM 614 N N . ALA A 1 77 ? -12.262 -9.781 0.855 1.00 95.62 77 ALA A N 1
ATOM 615 C CA . ALA A 1 77 ? -12.383 -10.396 -0.469 1.00 95.62 77 ALA A CA 1
ATOM 616 C C . ALA A 1 77 ? -13.390 -9.678 -1.389 1.00 95.62 77 ALA A C 1
ATOM 618 O O . ALA A 1 77 ? -13.095 -9.442 -2.557 1.00 95.62 77 ALA A O 1
ATOM 619 N N . ASP A 1 78 ? -14.538 -9.249 -0.860 1.00 96.44 78 ASP A N 1
ATOM 620 C CA . ASP A 1 78 ? -15.556 -8.546 -1.649 1.00 96.44 78 ASP A CA 1
ATOM 621 C C . ASP A 1 78 ? -15.076 -7.164 -2.130 1.00 96.44 78 ASP A C 1
ATOM 623 O O . ASP A 1 78 ? -15.427 -6.718 -3.223 1.00 96.44 78 ASP A O 1
ATOM 627 N N . VAL A 1 79 ? -14.254 -6.481 -1.328 1.00 95.88 79 VAL A N 1
ATOM 628 C CA . VAL A 1 79 ? -13.605 -5.219 -1.703 1.00 95.88 79 VAL A CA 1
ATOM 629 C C . VAL A 1 79 ? -12.504 -5.481 -2.722 1.00 95.88 79 VAL A C 1
ATOM 631 O O . VAL A 1 79 ? -12.371 -4.717 -3.677 1.00 95.88 79 VAL A O 1
ATOM 634 N N . ALA A 1 80 ? -11.750 -6.570 -2.558 1.00 96.50 80 ALA A N 1
ATOM 635 C CA . ALA A 1 80 ? -10.706 -6.956 -3.494 1.00 96.50 80 ALA A CA 1
ATOM 636 C C . ALA A 1 80 ? -11.264 -7.170 -4.907 1.00 96.50 80 ALA A C 1
ATOM 638 O O . ALA A 1 80 ? -10.709 -6.653 -5.877 1.00 96.50 80 ALA A O 1
ATOM 639 N N . ASP A 1 81 ? -12.390 -7.873 -5.016 1.00 96.19 81 ASP A N 1
ATOM 640 C CA . ASP A 1 81 ? -13.043 -8.145 -6.297 1.00 96.19 81 ASP A CA 1
ATOM 641 C C . ASP A 1 81 ? -13.601 -6.866 -6.941 1.00 96.19 81 ASP A C 1
ATOM 643 O O . ASP A 1 81 ? -13.442 -6.654 -8.145 1.00 96.19 81 ASP A O 1
ATOM 647 N N . LYS A 1 82 ? -14.179 -5.955 -6.144 1.00 96.06 82 LYS A N 1
ATOM 648 C CA . LYS A 1 82 ? -14.630 -4.634 -6.627 1.00 96.06 82 LYS A CA 1
ATOM 649 C C . LYS A 1 82 ? -13.467 -3.784 -7.138 1.00 96.06 82 LYS A C 1
ATOM 651 O O . LYS A 1 82 ? -13.580 -3.156 -8.188 1.00 96.06 82 LYS A O 1
ATOM 656 N N . LEU A 1 83 ? -12.348 -3.762 -6.414 1.00 94.81 83 LEU A N 1
ATOM 657 C CA . LEU A 1 83 ? -11.151 -3.031 -6.831 1.00 94.81 83 LEU A CA 1
ATOM 658 C C . LEU A 1 83 ? -10.577 -3.611 -8.123 1.00 94.81 83 LEU A C 1
ATOM 660 O O . LEU A 1 83 ? -10.308 -2.851 -9.047 1.00 94.81 83 LEU A O 1
ATOM 664 N N . ALA A 1 84 ? -10.481 -4.937 -8.236 1.00 93.81 84 ALA A N 1
ATOM 665 C CA . ALA A 1 84 ? -9.978 -5.604 -9.436 1.00 93.81 84 ALA A CA 1
ATOM 666 C C . ALA A 1 84 ? -10.799 -5.280 -10.698 1.00 93.81 84 ALA A C 1
ATOM 668 O O . ALA A 1 84 ? -10.247 -5.251 -11.790 1.00 93.81 84 ALA A O 1
ATOM 669 N N . ALA A 1 85 ? -12.098 -5.003 -10.558 1.00 93.94 85 ALA A N 1
ATOM 670 C CA . ALA A 1 85 ? -12.954 -4.610 -11.678 1.00 93.94 85 ALA A CA 1
ATOM 671 C C . ALA A 1 85 ? -12.766 -3.147 -12.134 1.00 93.94 85 ALA A C 1
ATOM 673 O O . ALA A 1 85 ? -13.234 -2.781 -13.211 1.00 93.94 85 ALA A O 1
ATOM 674 N N . THR A 1 86 ? -12.134 -2.298 -11.316 1.00 91.06 86 THR A N 1
ATOM 675 C CA . THR A 1 86 ? -12.003 -0.844 -11.565 1.00 91.06 86 THR A CA 1
ATOM 676 C C . THR A 1 86 ? -10.564 -0.377 -11.760 1.00 91.06 86 THR A C 1
ATOM 678 O O . THR A 1 86 ? -10.343 0.704 -12.315 1.00 91.06 86 THR A O 1
ATOM 681 N N . LEU A 1 87 ? -9.600 -1.178 -11.298 1.00 86.44 87 LEU A N 1
ATOM 682 C CA . LEU A 1 87 ? -8.180 -1.011 -11.568 1.00 86.44 87 LEU A CA 1
ATOM 683 C C . LEU A 1 87 ? -7.903 -1.391 -13.013 1.00 86.44 87 LEU A C 1
ATOM 685 O O . LEU A 1 87 ? -7.636 -0.444 -13.780 1.00 86.44 87 LEU A O 1
#

Radius of gyration: 17.15 Å; chains: 1; bounding box: 59×22×36 Å

Foldseek 3Di:
DDDDDPDDDDDDDADDDDPVCCVVCVVVVLLRVLQDDDPVLVVVLVVVCVVVVNDPVVSVVVSCLVCLVRNCRSDDVVVSVVVNVVD

Secondary structure (DSSP, 8-state):
--PPP-PPPPP-------HHHHHH-HHHHHHHHH----HHHHHHHHHHHHHHT--HHHHHHHHHHH-HHHHTTTS-HHHHHHHHTT-

Sequence (87 aa):
PNPRPTRSLASKLSIGVSTPFQQQYPQLVEFFTKVDLPIGPLNQALAQMSENHSEPRDSARAFLRQHPDLWRAWVPADVADKLAATL